Protein AF-A0A957JQ70-F1 (afdb_monomer_lite)

pLDDT: mean 83.23, std 13.17, range [51.31, 98.19]

Radius of gyration: 29.57 Å; chains: 1; bounding box: 44×30×84 Å

Foldseek 3Di:
DPDPVCCPPPVNVVDQADPVRHGDVNVVVVVCVVPVPPPPPPDDPVVVVCVVCVVVVVVVVVVVVVVVVVVVVVVVVVVPPPD

Sequence (83 aa):
RPADFEKDQAWYYFRLLEPDFTPLPAFEAVAAYANSGEQVERVPDWVWGWEEKRPFFFLTSSAILFFAMLRLLADDGRRTTDD

Secondary structure (DSSP, 8-state):
---GGGTTSGGGGG-SB-TT-PBPHHHHHHHHHHHS--------HHHHHHHHHHHHHHHHHHHHHHHHHHHHHHHHHHTTS--

Structure (mmCIF, N/CA/C/O backbone):
data_AF-A0A957JQ70-F1
#
_entry.id   AF-A0A957JQ70-F1
#
loop_
_atom_site.group_PDB
_atom_site.id
_atom_site.type_symbol
_atom_site.label_atom_id
_atom_site.label_alt_id
_atom_site.label_comp_id
_atom_site.label_asym_id
_atom_site.label_entity_id
_atom_site.label_seq_id
_atom_site.pdbx_PDB_ins_code
_atom_site.Cartn_x
_atom_site.Cartn_y
_atom_site.Cartn_z
_atom_site.occupancy
_atom_site.B_iso_or_equiv
_atom_site.auth_seq_id
_atom_site.auth_comp_id
_atom_site.auth_asym_id
_atom_site.auth_atom_id
_atom_site.pdbx_PDB_model_num
ATOM 1 N N . ARG A 1 1 ? -25.171 13.790 25.953 1.00 56.72 1 ARG A N 1
ATOM 2 C CA . ARG A 1 1 ? -25.687 12.821 24.958 1.00 56.72 1 ARG A CA 1
ATOM 3 C C . ARG A 1 1 ? -25.548 13.466 23.593 1.00 56.72 1 ARG A C 1
ATOM 5 O O . ARG A 1 1 ? -25.960 14.621 23.496 1.00 56.72 1 ARG A O 1
ATOM 12 N N . PRO A 1 2 ? -24.962 12.786 22.593 1.00 51.69 2 PRO A N 1
ATOM 13 C CA . PRO A 1 2 ? -25.051 13.231 21.206 1.00 51.69 2 PRO A CA 1
ATOM 14 C C . PRO A 1 2 ? -26.524 13.488 20.912 1.00 51.69 2 PRO A C 1
ATOM 16 O O . PRO A 1 2 ? -27.382 12.706 21.328 1.00 51.69 2 PRO A O 1
ATOM 19 N N . ALA A 1 3 ? -26.829 14.639 20.337 1.00 59.91 3 ALA A N 1
ATOM 20 C CA . ALA A 1 3 ? -28.206 15.058 20.222 1.00 59.91 3 ALA A CA 1
ATOM 21 C C . ALA A 1 3 ? -28.937 14.148 19.225 1.00 59.91 3 ALA A C 1
ATOM 23 O O . ALA A 1 3 ? -28.424 13.852 18.146 1.00 59.91 3 ALA A O 1
ATOM 24 N N . ASP A 1 4 ? -30.134 13.694 19.603 1.00 64.88 4 ASP A N 1
ATOM 25 C CA . ASP A 1 4 ? -30.927 12.700 18.866 1.00 64.88 4 ASP A CA 1
ATOM 26 C C . ASP A 1 4 ? -31.197 13.076 17.391 1.00 64.88 4 ASP A C 1
ATOM 28 O O . ASP A 1 4 ? -31.582 12.212 16.610 1.00 64.88 4 ASP A O 1
ATOM 32 N N . PHE A 1 5 ? -30.944 14.329 16.992 1.00 69.00 5 PHE A N 1
ATOM 33 C CA . PHE A 1 5 ? -31.102 14.837 15.627 1.00 69.00 5 PHE A CA 1
ATOM 34 C C . PHE A 1 5 ? -30.044 14.349 14.621 1.00 69.00 5 PHE A C 1
ATOM 36 O O . PHE A 1 5 ? -30.254 14.474 13.418 1.00 69.00 5 PHE A O 1
ATOM 43 N N . GLU A 1 6 ? -28.901 13.817 15.065 1.00 67.69 6 GLU A N 1
ATOM 44 C CA . GLU A 1 6 ? -27.853 13.332 14.145 1.00 67.69 6 GLU A CA 1
ATOM 45 C C . GLU A 1 6 ? -28.097 11.899 13.649 1.00 67.69 6 GLU A C 1
ATOM 47 O O . GLU A 1 6 ? -27.392 11.432 12.754 1.00 67.69 6 GLU A O 1
ATOM 52 N N . LYS A 1 7 ? -29.080 11.200 14.229 1.00 67.62 7 LYS A N 1
ATOM 53 C CA . LYS A 1 7 ? -29.333 9.766 14.018 1.00 67.62 7 LYS A CA 1
ATOM 54 C C . LYS A 1 7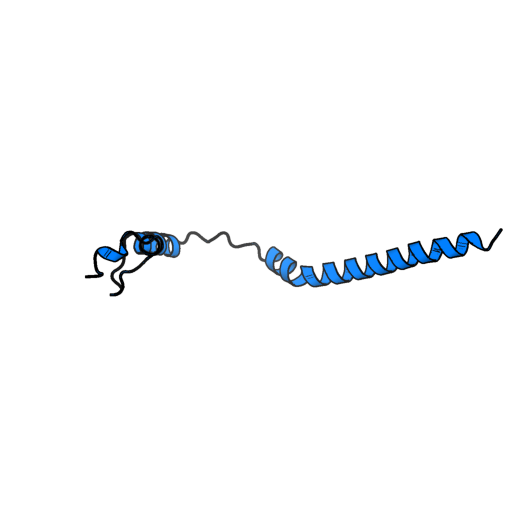 ? -29.769 9.415 12.595 1.00 67.62 7 LYS A C 1
ATOM 56 O O . LYS A 1 7 ? -29.449 8.329 12.128 1.00 67.62 7 LYS A O 1
ATOM 61 N N . ASP A 1 8 ? -30.422 10.341 11.896 1.00 76.44 8 ASP A N 1
ATOM 62 C CA . ASP A 1 8 ? -30.907 10.135 10.522 1.00 76.44 8 ASP A CA 1
ATOM 63 C C . ASP A 1 8 ? -29.840 10.419 9.453 1.00 76.44 8 ASP A C 1
ATOM 65 O O . ASP A 1 8 ? -30.113 10.405 8.252 1.00 76.44 8 ASP A O 1
ATOM 69 N N . GLN A 1 9 ? -28.605 10.704 9.865 1.00 77.12 9 GLN A N 1
ATOM 70 C CA . GLN A 1 9 ? -27.521 10.952 8.933 1.00 77.12 9 GLN A CA 1
ATOM 71 C C . GLN A 1 9 ? -26.799 9.653 8.576 1.00 77.12 9 GLN A C 1
ATOM 73 O O . GLN A 1 9 ? -26.397 8.890 9.450 1.00 77.12 9 GLN A O 1
ATOM 78 N N . ALA A 1 10 ? -26.539 9.433 7.285 1.00 70.75 10 ALA A N 1
ATOM 79 C CA . ALA A 1 10 ? -25.885 8.213 6.800 1.00 70.75 10 ALA A CA 1
ATOM 80 C C . ALA A 1 10 ? -24.535 7.921 7.492 1.00 70.75 10 ALA A C 1
ATOM 82 O O . ALA A 1 10 ? -24.203 6.766 7.738 1.00 70.75 10 ALA A O 1
ATOM 83 N N . TRP A 1 11 ? -23.779 8.959 7.868 1.00 67.44 11 TRP A N 1
ATOM 84 C CA . TRP A 1 11 ? -22.494 8.838 8.568 1.00 67.44 11 TRP A CA 1
ATOM 85 C C . TRP A 1 11 ? -22.620 8.400 10.037 1.00 67.44 11 TRP A C 1
ATOM 87 O O . TRP A 1 11 ? -21.644 7.918 10.611 1.00 67.44 11 TRP A O 1
ATOM 97 N N . TYR A 1 12 ? -23.803 8.525 10.648 1.00 69.81 12 TYR A N 1
ATOM 98 C CA . TYR A 1 12 ? -24.069 8.088 12.022 1.00 69.81 12 TYR A CA 1
ATOM 99 C C . TYR A 1 12 ? -23.890 6.569 12.178 1.00 69.81 12 TYR A C 1
ATOM 101 O O . TYR A 1 12 ? -23.332 6.114 13.173 1.00 69.81 12 TYR A O 1
ATOM 109 N N . TYR A 1 13 ? -24.277 5.792 11.162 1.00 65.44 13 TYR A N 1
ATOM 110 C CA . TYR A 1 13 ? -24.204 4.325 11.164 1.00 65.44 13 TYR A CA 1
ATOM 111 C C . TYR A 1 13 ? -22.805 3.756 10.897 1.00 65.44 13 TYR A C 1
ATOM 113 O O . TYR A 1 13 ? -22.566 2.582 11.164 1.00 65.44 13 TYR A O 1
ATOM 121 N N . PHE A 1 14 ? -21.873 4.575 10.400 1.00 71.50 14 PHE A N 1
ATOM 122 C CA . PHE A 1 14 ? -20.483 4.166 10.166 1.00 71.50 14 PHE A CA 1
ATOM 123 C C . PHE A 1 14 ? -19.554 4.503 11.341 1.00 71.50 14 PHE A C 1
ATOM 125 O O . PHE A 1 14 ? -18.339 4.330 11.239 1.00 71.50 14 PHE A O 1
ATOM 132 N N . ARG A 1 15 ? -20.092 4.990 12.467 1.00 81.44 15 ARG A N 1
ATOM 133 C CA . ARG A 1 15 ? -19.287 5.266 13.659 1.00 81.44 15 ARG A CA 1
ATOM 134 C C . ARG A 1 15 ? -18.969 3.972 14.398 1.00 81.44 15 ARG A C 1
ATOM 136 O O . ARG A 1 15 ? -19.853 3.186 14.720 1.00 81.44 15 ARG A O 1
ATOM 143 N N . LEU A 1 16 ? -17.696 3.798 14.726 1.00 86.88 16 LEU A N 1
ATOM 144 C CA . LEU A 1 16 ? -17.250 2.747 15.637 1.00 86.88 16 LEU A CA 1
ATOM 145 C C . LEU A 1 16 ? -17.360 3.202 17.103 1.00 86.88 16 LEU A C 1
ATOM 147 O O . LEU A 1 16 ? -17.629 2.399 17.987 1.00 86.88 16 LEU A O 1
ATOM 151 N N . LEU A 1 17 ? -17.214 4.501 17.363 1.00 87.06 17 LEU A N 1
ATOM 152 C CA . LEU A 1 17 ? -17.222 5.079 18.704 1.00 87.06 17 LEU A CA 1
ATOM 153 C C . LEU A 1 17 ? -18.214 6.243 18.785 1.00 87.06 17 LEU A C 1
ATOM 155 O O . LEU A 1 17 ? -18.445 6.952 17.797 1.00 87.06 17 LEU A O 1
ATOM 159 N N . GLU A 1 18 ? -18.765 6.475 19.973 1.00 85.50 18 GLU A N 1
ATOM 160 C CA . GLU A 1 18 ? -19.419 7.742 20.298 1.00 85.50 18 GLU A CA 1
ATOM 161 C C . GLU A 1 18 ? -18.396 8.899 20.365 1.00 85.50 18 GLU A C 1
ATOM 163 O O . GLU A 1 18 ? -17.192 8.661 20.495 1.00 85.50 18 GLU A O 1
ATOM 168 N N . PRO A 1 19 ? -18.836 10.174 20.294 1.00 80.88 19 PRO A N 1
ATOM 169 C CA . PRO A 1 19 ? -17.944 11.333 20.424 1.00 80.88 19 PRO A CA 1
ATOM 170 C C . PRO A 1 19 ? -17.151 11.389 21.740 1.00 80.88 19 PRO A C 1
ATOM 172 O O . PRO A 1 19 ? -16.132 12.069 21.8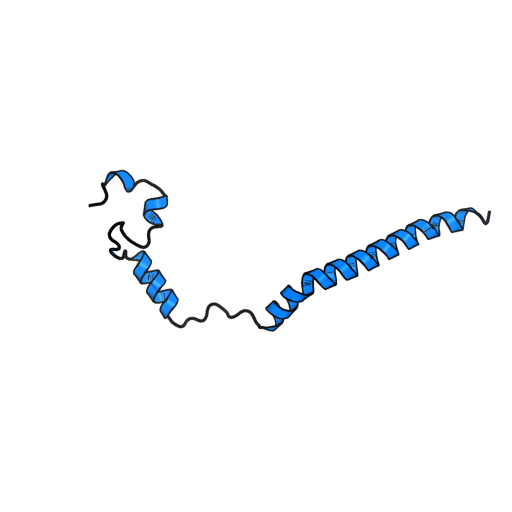08 1.00 80.88 19 PRO A O 1
ATOM 175 N N . ASP A 1 20 ? -17.619 10.699 22.781 1.00 84.44 20 ASP A N 1
ATOM 176 C CA . ASP A 1 20 ? -16.948 10.554 24.077 1.00 84.44 20 ASP A CA 1
ATOM 177 C C . ASP A 1 20 ? -16.076 9.288 24.171 1.00 84.44 20 ASP A C 1
ATOM 179 O O . ASP A 1 20 ? -15.642 8.914 25.258 1.00 84.44 20 ASP A O 1
ATOM 183 N N . PHE A 1 21 ? -15.790 8.656 23.028 1.00 83.81 21 PHE A N 1
ATOM 184 C CA . PHE A 1 21 ? -15.032 7.412 22.892 1.00 83.81 21 PHE A CA 1
ATOM 185 C C . PHE A 1 21 ? -15.703 6.173 23.502 1.00 83.81 21 PHE A C 1
ATOM 187 O O . PHE A 1 21 ? -15.051 5.136 23.630 1.00 83.81 21 PHE A O 1
ATOM 194 N N . THR A 1 22 ? -16.999 6.224 23.825 1.00 89.06 22 THR A N 1
ATOM 195 C CA . THR A 1 22 ? -17.737 5.017 24.221 1.00 89.06 22 THR A CA 1
ATOM 196 C C . THR A 1 22 ? -17.794 4.029 23.045 1.00 89.06 22 THR A C 1
ATOM 198 O O . THR A 1 22 ? -18.211 4.422 21.948 1.00 89.06 22 THR A O 1
ATOM 201 N N . PRO A 1 23 ? -17.378 2.759 23.223 1.00 88.19 23 PRO A N 1
ATOM 202 C CA . PRO A 1 23 ? -17.395 1.777 22.148 1.00 88.19 23 PRO A CA 1
ATOM 203 C C . PRO A 1 23 ? -18.819 1.372 21.773 1.00 88.19 23 PRO A C 1
ATOM 205 O O . PRO A 1 23 ? -19.645 1.064 22.632 1.00 88.19 23 PRO A O 1
ATOM 208 N N . LEU A 1 24 ? -19.100 1.358 20.468 1.00 88.06 24 LEU A N 1
ATOM 209 C CA . LEU A 1 24 ? -20.348 0.828 19.924 1.00 88.06 24 LEU A CA 1
ATOM 210 C C . LEU A 1 24 ? -20.181 -0.655 19.552 1.00 88.06 24 LEU A C 1
ATOM 212 O O . LEU A 1 24 ? -19.062 -1.103 19.298 1.00 88.06 24 LEU A O 1
ATOM 216 N N . PRO A 1 25 ? -21.275 -1.429 19.419 1.00 87.81 25 PRO A N 1
ATOM 217 C CA . PRO A 1 25 ? -21.194 -2.843 19.035 1.00 87.81 25 PRO A CA 1
ATOM 218 C C . PRO A 1 25 ? -20.419 -3.105 17.730 1.00 87.81 25 PRO A C 1
ATOM 220 O O . PRO A 1 25 ? -19.791 -4.149 17.581 1.00 87.81 25 PRO A O 1
ATOM 223 N N . ALA A 1 26 ? -20.422 -2.148 16.796 1.00 86.56 26 ALA A N 1
ATOM 224 C CA . ALA A 1 26 ? -19.628 -2.222 15.571 1.00 86.56 26 ALA A CA 1
ATOM 225 C C . ALA A 1 26 ? -18.113 -2.198 15.845 1.00 86.56 26 ALA A C 1
ATOM 227 O O . ALA A 1 26 ? -17.366 -2.923 15.191 1.00 86.56 26 ALA A O 1
ATOM 228 N N . PHE A 1 27 ? -17.656 -1.409 16.825 1.00 89.31 27 PHE A N 1
ATOM 229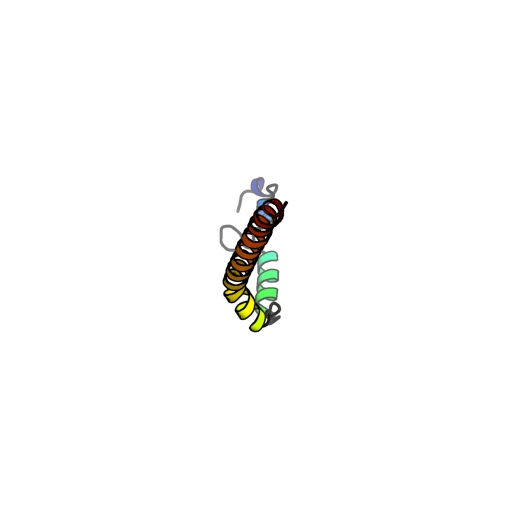 C CA . PHE A 1 27 ? -16.257 -1.416 17.252 1.00 89.31 27 PHE A CA 1
ATOM 230 C C . PHE A 1 27 ? -15.860 -2.769 17.821 1.00 89.31 27 PHE A C 1
ATOM 232 O O . PHE A 1 27 ? -14.833 -3.300 17.420 1.00 89.31 27 PHE A O 1
ATOM 239 N N . GLU A 1 28 ? -16.693 -3.357 18.679 1.00 89.81 28 GLU A N 1
ATOM 240 C CA . GLU A 1 28 ? -16.418 -4.674 19.262 1.00 89.81 28 GLU A CA 1
ATOM 241 C C . GLU A 1 28 ? -16.325 -5.768 18.190 1.00 89.81 28 GLU A C 1
ATOM 243 O O . GLU A 1 28 ? -15.425 -6.601 18.232 1.00 89.81 28 GLU A O 1
ATOM 248 N N . ALA A 1 29 ? -17.193 -5.736 17.173 1.00 89.19 29 ALA A N 1
ATOM 249 C CA . ALA A 1 29 ? -17.127 -6.676 16.053 1.00 89.19 29 ALA A CA 1
ATOM 250 C C . ALA A 1 29 ? -15.832 -6.522 15.233 1.00 89.19 29 ALA A C 1
ATOM 252 O O . ALA A 1 29 ? -15.186 -7.516 14.899 1.00 89.19 29 ALA A O 1
ATOM 253 N N . VAL A 1 30 ? -15.420 -5.283 14.940 1.00 89.06 30 VAL A N 1
ATOM 254 C CA . VAL A 1 30 ? -14.163 -4.998 14.225 1.00 89.06 30 VAL A CA 1
ATOM 255 C C . VAL A 1 30 ? -12.949 -5.364 15.077 1.00 89.06 30 VAL A C 1
ATOM 257 O O . VAL A 1 30 ? -11.992 -5.930 14.557 1.00 89.06 30 VAL A O 1
ATOM 260 N N . ALA A 1 31 ? -12.982 -5.085 16.379 1.00 90.19 31 ALA A N 1
ATOM 261 C CA . ALA A 1 31 ? -11.922 -5.445 17.309 1.00 90.19 31 ALA A CA 1
ATOM 262 C C . ALA A 1 31 ? -11.797 -6.968 17.432 1.00 90.19 31 ALA A C 1
ATOM 264 O O . ALA A 1 31 ? -10.688 -7.492 17.371 1.00 90.19 31 ALA A O 1
ATOM 265 N N . ALA A 1 32 ? -12.913 -7.689 17.541 1.00 90.62 32 ALA A N 1
ATOM 266 C CA . ALA A 1 32 ? -12.922 -9.146 17.544 1.00 90.62 32 ALA A CA 1
ATOM 267 C C . ALA A 1 32 ? -12.352 -9.708 16.235 1.00 90.62 32 ALA A C 1
ATOM 269 O O . ALA A 1 32 ? -11.498 -10.586 16.285 1.00 90.62 32 ALA A O 1
ATOM 270 N N . TYR A 1 33 ? -12.746 -9.160 15.081 1.00 87.19 33 TYR A N 1
ATOM 271 C CA . TYR A 1 33 ? -12.187 -9.540 13.782 1.00 87.19 33 TYR A CA 1
ATOM 272 C C . TYR A 1 33 ? -10.676 -9.273 13.703 1.00 87.19 33 TYR A C 1
ATOM 274 O O . TYR A 1 33 ? -9.908 -10.181 13.397 1.00 87.19 33 TYR A O 1
ATOM 282 N N . ALA A 1 34 ? -10.223 -8.069 14.060 1.00 87.44 34 ALA A N 1
ATOM 283 C CA . ALA A 1 34 ? -8.810 -7.689 14.008 1.00 87.44 34 ALA A CA 1
ATOM 284 C C . ALA A 1 34 ? -7.925 -8.519 14.956 1.00 87.44 34 ALA A C 1
ATOM 286 O O . ALA A 1 34 ? -6.759 -8.763 14.656 1.00 87.44 34 ALA A O 1
ATOM 287 N N . ASN A 1 35 ? -8.479 -8.967 16.088 1.00 88.94 35 ASN A N 1
ATOM 288 C CA . ASN A 1 35 ? -7.778 -9.790 17.076 1.00 88.94 35 ASN A CA 1
ATOM 289 C C . ASN A 1 35 ? -8.031 -11.297 16.914 1.00 88.94 35 ASN A C 1
ATOM 291 O O . ASN A 1 35 ? -7.447 -12.088 17.653 1.00 88.94 35 ASN A O 1
ATOM 295 N N . SER A 1 36 ? -8.869 -11.716 15.960 1.00 83.31 36 SER A N 1
ATOM 296 C CA . SER A 1 36 ? -9.238 -13.126 15.752 1.00 83.31 36 SER A CA 1
ATOM 297 C C . SER A 1 36 ? -8.065 -14.006 15.309 1.00 83.31 36 SER A C 1
ATOM 299 O O . SER A 1 36 ? -8.193 -15.227 15.249 1.00 83.31 36 SER A O 1
ATOM 301 N N . GLY A 1 37 ? -6.915 -13.403 14.984 1.00 74.12 37 GLY A N 1
ATOM 302 C CA . GLY A 1 37 ? -5.762 -14.111 14.436 1.00 74.12 37 GLY A CA 1
ATOM 303 C C . GLY A 1 37 ? -6.012 -14.649 13.028 1.00 74.12 37 GLY A C 1
ATOM 304 O O . GLY A 1 37 ? -5.131 -15.314 12.477 1.00 74.12 37 GLY A O 1
ATOM 305 N N . GLU A 1 38 ? -7.178 -14.353 12.439 1.00 71.56 38 GLU A N 1
ATOM 306 C CA . GLU A 1 38 ? -7.452 -14.574 11.032 1.00 71.56 38 GLU A CA 1
ATOM 307 C C . GLU A 1 38 ? -6.459 -13.718 10.252 1.00 71.56 38 GLU A C 1
ATOM 309 O O . GLU A 1 38 ? -6.495 -12.485 10.244 1.00 71.56 38 GLU A O 1
ATOM 314 N N . GLN A 1 39 ? -5.465 -14.395 9.685 1.00 63.53 39 GLN A N 1
ATOM 315 C CA . GLN A 1 39 ? -4.487 -13.747 8.841 1.00 63.53 39 GLN A CA 1
ATOM 316 C C . GLN A 1 39 ? -5.259 -13.281 7.618 1.00 63.53 39 GLN A C 1
ATOM 318 O O . GLN A 1 39 ? -5.625 -14.107 6.785 1.00 63.53 39 GLN A O 1
ATOM 323 N N . VAL A 1 40 ? -5.515 -11.971 7.528 1.00 73.50 40 VAL A N 1
ATOM 324 C CA . VAL A 1 40 ? -5.859 -11.313 6.264 1.00 73.50 40 VAL A CA 1
ATOM 325 C C . VAL A 1 40 ? -4.941 -11.934 5.224 1.00 73.50 40 VAL A C 1
ATOM 327 O O . VAL A 1 40 ? -3.725 -11.856 5.408 1.00 73.50 40 VAL A O 1
ATOM 330 N N . GLU A 1 41 ? -5.523 -12.649 4.255 1.00 74.31 41 GLU A N 1
ATOM 331 C CA . GLU A 1 41 ? -4.816 -13.549 3.343 1.00 74.31 41 GLU A CA 1
ATOM 332 C C . GLU A 1 41 ? -3.495 -12.907 2.926 1.00 74.31 41 GLU A C 1
ATOM 334 O O . GLU A 1 41 ? -3.470 -11.902 2.209 1.00 74.31 41 GLU A O 1
ATOM 339 N N . ARG A 1 42 ? -2.384 -13.404 3.490 1.00 78.81 42 ARG A N 1
ATOM 340 C CA . ARG A 1 42 ? -1.080 -12.803 3.241 1.00 78.81 42 ARG A CA 1
ATOM 341 C C . ARG A 1 42 ? -0.803 -13.034 1.770 1.00 78.81 42 ARG A C 1
ATOM 343 O O . ARG A 1 42 ? -0.518 -14.164 1.375 1.00 78.81 42 ARG A O 1
ATOM 350 N N . VAL A 1 43 ? -0.886 -11.969 0.976 1.00 85.75 43 VAL A N 1
ATOM 351 C CA . VAL A 1 43 ? -0.520 -12.054 -0.433 1.00 85.75 43 VAL A CA 1
ATOM 352 C C . VAL A 1 43 ? 0.895 -12.634 -0.517 1.00 85.75 43 VAL A C 1
ATOM 354 O O . VAL A 1 43 ? 1.772 -12.212 0.247 1.00 85.75 43 VAL A O 1
ATOM 357 N N . PRO A 1 44 ? 1.124 -13.643 -1.370 1.00 91.75 44 PRO A N 1
ATOM 358 C CA . PRO A 1 44 ? 2.426 -14.282 -1.445 1.00 91.75 44 PRO A CA 1
ATOM 359 C C . PRO A 1 44 ? 3.541 -13.275 -1.747 1.00 91.75 44 PRO A C 1
ATOM 361 O O . PRO A 1 44 ? 3.352 -12.364 -2.552 1.00 91.75 44 PRO A O 1
ATOM 364 N N . ASP A 1 45 ? 4.732 -13.483 -1.185 1.00 91.25 45 ASP A N 1
ATOM 365 C CA . ASP A 1 45 ? 5.862 -12.548 -1.334 1.00 91.25 45 ASP A CA 1
ATOM 366 C C . ASP A 1 45 ? 6.269 -12.312 -2.800 1.00 91.25 45 ASP A C 1
ATOM 368 O O . ASP A 1 45 ? 6.742 -11.237 -3.170 1.00 91.25 45 ASP A O 1
ATOM 372 N N . TRP A 1 46 ? 6.032 -13.293 -3.676 1.00 93.56 46 TRP A N 1
ATOM 373 C CA . TRP A 1 46 ? 6.292 -13.151 -5.108 1.00 93.56 46 TRP A CA 1
ATOM 374 C C . TRP A 1 46 ? 5.384 -12.108 -5.774 1.00 93.56 46 TRP A C 1
ATOM 376 O O . TRP A 1 46 ? 5.809 -11.491 -6.749 1.00 93.56 46 TRP A O 1
ATOM 386 N N . VAL A 1 47 ? 4.166 -11.889 -5.256 1.00 94.62 47 VAL A N 1
ATOM 387 C CA . VAL A 1 47 ? 3.232 -10.878 -5.778 1.00 94.62 47 VAL A CA 1
ATOM 388 C C . VAL A 1 47 ? 3.824 -9.492 -5.570 1.00 94.62 47 VAL A C 1
ATOM 390 O O . VAL A 1 47 ? 3.822 -8.684 -6.494 1.00 94.62 47 VAL A O 1
ATOM 393 N N . TRP A 1 48 ? 4.420 -9.239 -4.402 1.00 92.44 48 TRP A N 1
ATOM 394 C CA . TRP A 1 48 ? 5.130 -7.988 -4.138 1.00 92.44 48 TRP A CA 1
ATOM 395 C C . TRP A 1 48 ? 6.345 -7.811 -5.045 1.00 92.44 48 TRP A C 1
ATOM 397 O O . TRP A 1 48 ? 6.528 -6.738 -5.619 1.00 92.44 48 TRP A O 1
ATOM 407 N N . GLY A 1 49 ? 7.131 -8.873 -5.240 1.00 94.75 49 GLY A N 1
ATOM 408 C CA . GLY A 1 49 ? 8.248 -8.850 -6.185 1.00 94.75 49 GLY A CA 1
ATOM 409 C C . GLY A 1 49 ? 7.801 -8.563 -7.624 1.00 94.75 49 GLY A C 1
ATOM 410 O O . GLY A 1 49 ? 8.463 -7.817 -8.346 1.00 94.75 49 GLY A O 1
ATOM 411 N N . TRP A 1 50 ? 6.658 -9.106 -8.043 1.00 94.44 50 TRP A N 1
ATOM 412 C CA . TRP A 1 50 ? 6.057 -8.819 -9.344 1.00 94.44 50 TRP A CA 1
ATOM 413 C C . TRP A 1 50 ? 5.586 -7.364 -9.456 1.00 94.44 50 TRP A C 1
ATOM 415 O O . TRP A 1 50 ? 5.943 -6.691 -10.424 1.00 94.44 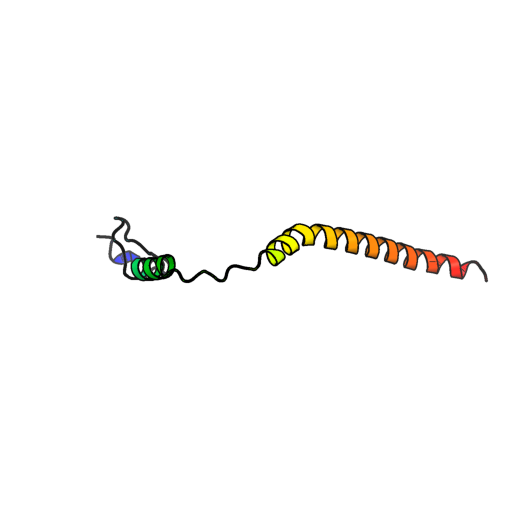50 TRP A O 1
ATOM 425 N N . GLU A 1 51 ? 4.834 -6.859 -8.475 1.00 95.50 51 GLU A N 1
ATOM 426 C CA . GLU A 1 51 ? 4.330 -5.478 -8.456 1.00 95.50 51 GLU A CA 1
ATOM 427 C C . GLU A 1 51 ? 5.467 -4.450 -8.515 1.00 95.50 51 GLU A C 1
ATOM 429 O O . GLU A 1 51 ? 5.375 -3.470 -9.257 1.00 95.50 51 GLU A O 1
ATOM 434 N N . GLU A 1 52 ? 6.580 -4.708 -7.823 1.00 96.06 52 GLU A N 1
ATOM 435 C CA . GLU A 1 52 ? 7.773 -3.857 -7.866 1.00 96.06 52 GLU A CA 1
ATOM 436 C C . GLU A 1 52 ? 8.396 -3.799 -9.275 1.00 96.06 52 GLU A C 1
ATOM 438 O O . GLU A 1 52 ? 8.840 -2.740 -9.728 1.00 96.06 52 GLU A O 1
ATOM 443 N N . LYS A 1 53 ? 8.432 -4.928 -10.000 1.00 97.06 53 LYS A N 1
ATOM 444 C CA . LYS A 1 53 ? 9.061 -5.017 -11.334 1.00 97.06 53 LYS A CA 1
ATOM 445 C C . LYS A 1 53 ? 8.109 -4.721 -12.492 1.00 97.06 53 LYS A C 1
ATOM 447 O O . LYS A 1 53 ? 8.577 -4.432 -13.598 1.00 97.06 53 LYS A O 1
ATOM 452 N N . ARG A 1 54 ? 6.793 -4.730 -12.267 1.00 96.56 54 ARG A N 1
ATOM 453 C CA . ARG A 1 54 ? 5.766 -4.478 -13.293 1.00 96.56 54 ARG A CA 1
ATOM 454 C C . ARG A 1 54 ? 6.019 -3.208 -14.127 1.00 96.56 54 ARG A C 1
ATOM 456 O O . ARG A 1 54 ? 5.932 -3.306 -15.354 1.00 96.56 54 ARG A O 1
ATOM 463 N N . PRO A 1 55 ? 6.382 -2.042 -13.547 1.00 97.50 55 PRO A N 1
ATOM 464 C CA . PRO A 1 55 ? 6.631 -0.829 -14.330 1.00 97.50 55 PRO A CA 1
ATOM 465 C C . PRO A 1 55 ? 7.815 -0.982 -15.291 1.00 97.50 55 PRO A C 1
ATOM 467 O O . PRO A 1 55 ? 7.765 -0.510 -16.425 1.00 97.50 55 PRO A O 1
ATOM 470 N N . PHE A 1 56 ? 8.868 -1.682 -14.861 1.00 96.94 56 PHE A N 1
ATOM 471 C CA . PHE A 1 56 ? 10.060 -1.908 -15.673 1.00 96.94 56 PHE A CA 1
ATOM 472 C C . PHE A 1 56 ? 9.755 -2.782 -16.894 1.00 96.94 56 PHE A C 1
ATOM 474 O O . PHE A 1 56 ? 10.153 -2.446 -18.013 1.00 96.94 56 PHE A O 1
ATOM 481 N N . PHE A 1 57 ? 9.008 -3.874 -16.706 1.00 97.06 57 PHE A N 1
ATOM 482 C CA . PHE A 1 57 ? 8.595 -4.730 -17.820 1.00 97.06 57 PHE A CA 1
ATOM 483 C C . PHE A 1 57 ? 7.684 -4.000 -18.804 1.00 97.06 57 PHE A C 1
ATOM 485 O O . PHE A 1 57 ? 7.868 -4.140 -20.013 1.00 97.06 57 PHE A O 1
ATOM 492 N N . PHE A 1 58 ? 6.756 -3.176 -18.309 1.00 97.38 58 PHE A N 1
ATOM 493 C CA . PHE A 1 58 ? 5.895 -2.367 -19.168 1.00 97.38 58 PHE A CA 1
ATOM 494 C C . PHE A 1 58 ? 6.700 -1.379 -20.020 1.00 97.38 58 PHE A C 1
ATOM 496 O O . PHE A 1 58 ? 6.510 -1.328 -21.235 1.00 97.38 58 PHE A O 1
ATOM 503 N N . LEU A 1 59 ? 7.628 -0.632 -19.412 1.00 98.00 59 LEU A N 1
ATOM 504 C CA . LEU A 1 59 ? 8.486 0.312 -20.135 1.00 98.00 59 LEU A CA 1
ATOM 505 C C . LEU A 1 59 ? 9.363 -0.400 -21.170 1.00 98.00 59 LEU A C 1
ATOM 507 O O . LEU A 1 59 ? 9.450 0.044 -22.313 1.00 98.00 59 LEU A O 1
ATOM 511 N N . THR A 1 60 ? 9.963 -1.530 -20.793 1.00 98.06 60 THR A N 1
ATOM 512 C CA . THR A 1 60 ? 10.826 -2.318 -21.685 1.00 98.06 60 THR A CA 1
ATOM 513 C C . THR A 1 60 ? 10.034 -2.877 -22.866 1.00 98.06 60 THR A C 1
ATOM 515 O O . THR A 1 60 ? 10.450 -2.735 -24.014 1.00 98.06 60 THR A O 1
ATOM 518 N N . SER A 1 61 ? 8.861 -3.460 -22.607 1.00 96.12 61 SER A N 1
ATOM 519 C CA . SER A 1 61 ? 7.978 -3.984 -23.652 1.00 96.12 61 SER A CA 1
ATOM 520 C C . SER A 1 61 ? 7.466 -2.872 -24.569 1.00 96.12 61 SER A C 1
ATOM 522 O O . SER A 1 61 ? 7.510 -3.024 -25.787 1.00 96.12 61 SER A O 1
ATOM 524 N N . SER A 1 62 ? 7.072 -1.728 -24.004 1.00 98.19 62 SER A N 1
ATOM 525 C CA . SER A 1 62 ? 6.618 -0.563 -24.772 1.00 98.19 62 SER A CA 1
ATOM 526 C C . SER A 1 62 ? 7.723 -0.005 -25.663 1.00 98.19 62 SER A C 1
ATOM 528 O O . SER A 1 62 ? 7.462 0.316 -26.818 1.00 98.19 62 SER A O 1
ATOM 530 N N . ALA A 1 63 ? 8.964 0.064 -25.172 1.00 98.06 63 ALA A N 1
ATOM 531 C CA . ALA A 1 63 ? 10.108 0.484 -25.974 1.00 98.06 63 ALA A CA 1
ATOM 532 C C . ALA A 1 63 ? 10.367 -0.493 -27.131 1.00 98.06 63 ALA A C 1
ATOM 534 O O . ALA A 1 63 ? 10.506 -0.066 -28.276 1.00 98.06 63 ALA A O 1
ATOM 535 N N . ILE A 1 64 ? 10.369 -1.803 -26.857 1.00 98.12 64 ILE A N 1
ATOM 536 C CA . ILE A 1 64 ? 10.531 -2.833 -27.895 1.00 98.12 64 ILE A CA 1
ATOM 537 C C . ILE A 1 64 ? 9.425 -2.713 -28.947 1.00 98.12 64 ILE A C 1
ATOM 539 O O . ILE A 1 64 ? 9.721 -2.684 -30.141 1.00 98.12 64 ILE A O 1
ATOM 543 N N . LEU A 1 65 ? 8.167 -2.607 -28.514 1.00 97.56 65 LEU A N 1
ATOM 544 C CA . LEU A 1 65 ? 7.020 -2.456 -29.403 1.00 97.56 65 LEU A CA 1
ATOM 545 C C . LEU A 1 65 ? 7.139 -1.185 -30.247 1.00 97.56 65 LEU A C 1
ATOM 547 O O . LEU A 1 65 ? 6.960 -1.240 -31.460 1.00 97.56 65 LEU A O 1
ATOM 551 N N . PHE A 1 66 ? 7.492 -0.059 -29.630 1.00 97.69 66 PHE A N 1
ATOM 552 C CA . PHE A 1 66 ? 7.680 1.214 -30.316 1.00 97.69 66 PHE A CA 1
ATOM 553 C C . PHE A 1 66 ? 8.729 1.108 -31.428 1.00 97.69 66 PHE A C 1
ATOM 555 O O . PHE A 1 66 ? 8.462 1.483 -32.569 1.00 97.69 66 PHE A O 1
ATOM 562 N N . PHE A 1 67 ? 9.896 0.527 -31.140 1.00 97.50 67 PHE A N 1
ATOM 563 C CA . PHE A 1 67 ? 10.933 0.337 -32.156 1.00 97.50 67 PHE A CA 1
ATOM 564 C C . PHE A 1 67 ? 10.546 -0.692 -33.222 1.00 97.50 67 PHE A C 1
ATOM 566 O O . PHE A 1 67 ? 10.874 -0.501 -34.394 1.00 97.50 67 PHE A O 1
ATOM 573 N N . ALA A 1 68 ? 9.822 -1.751 -32.860 1.00 96.56 68 ALA A N 1
ATOM 574 C CA . ALA A 1 68 ? 9.284 -2.699 -33.832 1.00 96.56 68 ALA A CA 1
ATOM 575 C C . ALA A 1 68 ? 8.293 -2.017 -34.788 1.00 96.56 68 ALA A C 1
ATOM 577 O O . ALA A 1 68 ? 8.363 -2.230 -35.997 1.00 96.56 68 ALA A O 1
ATOM 578 N N . MET A 1 69 ? 7.428 -1.141 -34.270 1.00 95.81 69 MET A N 1
ATOM 579 C CA . MET A 1 69 ? 6.507 -0.347 -35.082 1.00 95.81 69 MET A CA 1
ATOM 580 C C . MET A 1 69 ? 7.243 0.635 -35.994 1.00 95.81 69 MET A C 1
ATOM 582 O O . MET A 1 69 ? 6.920 0.710 -37.176 1.00 95.81 69 MET A O 1
ATOM 586 N N . LEU A 1 70 ? 8.261 1.340 -35.487 1.00 95.19 70 LEU A N 1
ATOM 587 C CA . LEU A 1 70 ? 9.100 2.207 -36.322 1.00 95.19 70 LEU A CA 1
ATOM 588 C C . LEU A 1 70 ? 9.785 1.424 -37.443 1.00 95.19 70 LEU A C 1
ATOM 590 O O . LEU A 1 70 ? 9.845 1.900 -38.574 1.00 95.19 70 LEU A O 1
ATOM 594 N N . ARG A 1 71 ? 10.277 0.217 -37.149 1.00 93.94 71 ARG A N 1
ATOM 595 C CA . ARG A 1 71 ? 10.889 -0.652 -38.157 1.00 93.94 71 ARG A CA 1
ATOM 596 C C . ARG A 1 71 ? 9.881 -1.087 -39.217 1.00 93.94 71 ARG A C 1
ATOM 598 O O . ARG A 1 71 ? 10.195 -0.996 -40.397 1.00 93.94 71 ARG A O 1
ATOM 605 N N . LEU A 1 72 ? 8.694 -1.536 -38.807 1.00 92.12 72 LEU A N 1
ATOM 606 C CA . LEU A 1 72 ? 7.632 -1.923 -39.738 1.00 92.12 72 LEU A CA 1
ATOM 607 C C . LEU A 1 72 ? 7.239 -0.756 -40.648 1.00 92.12 72 LEU A C 1
ATOM 609 O O . LEU A 1 72 ? 7.159 -0.933 -41.859 1.00 92.12 72 LEU A O 1
ATOM 613 N N . LEU A 1 73 ? 7.083 0.442 -40.080 1.00 92.25 73 LEU A N 1
ATOM 614 C CA . LEU A 1 73 ? 6.767 1.646 -40.845 1.00 92.25 73 LEU A CA 1
ATOM 615 C C . LEU A 1 73 ? 7.895 2.036 -41.817 1.00 92.25 73 LEU A C 1
ATOM 617 O O . LEU A 1 73 ? 7.629 2.475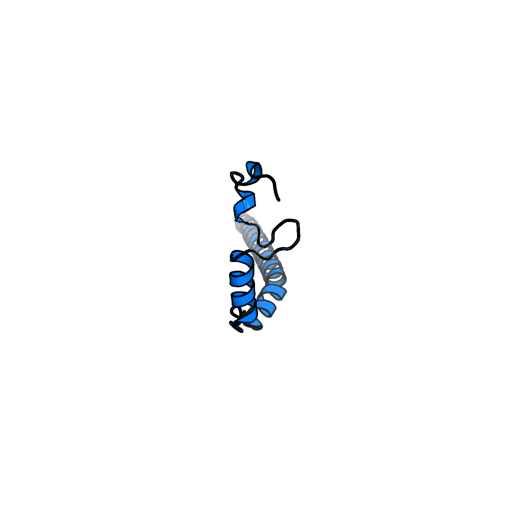 -42.932 1.00 92.25 73 LEU A O 1
ATOM 621 N N . ALA A 1 74 ? 9.156 1.875 -41.411 1.00 88.62 74 ALA A N 1
ATOM 622 C CA . ALA A 1 74 ? 10.310 2.197 -42.247 1.00 88.62 74 ALA A CA 1
ATOM 623 C C . ALA A 1 74 ? 10.542 1.187 -43.387 1.00 88.62 74 ALA A C 1
ATOM 625 O O . ALA A 1 74 ? 11.071 1.564 -44.434 1.00 88.62 74 ALA A O 1
ATOM 626 N N . ASP A 1 75 ? 10.174 -0.084 -43.203 1.00 81.44 75 ASP A N 1
ATOM 627 C CA . ASP A 1 75 ? 10.341 -1.119 -44.230 1.00 81.44 75 ASP A CA 1
ATOM 628 C C . ASP A 1 75 ? 9.375 -0.935 -45.416 1.00 81.44 75 ASP A C 1
ATOM 630 O O . ASP A 1 75 ? 9.742 -1.277 -46.542 1.00 81.44 75 ASP A O 1
ATOM 634 N N . ASP A 1 76 ? 8.196 -0.340 -45.213 1.00 67.69 76 ASP A N 1
ATOM 635 C CA . ASP A 1 76 ? 7.242 -0.080 -46.304 1.00 67.69 76 ASP A CA 1
ATOM 636 C C . ASP A 1 76 ? 7.754 0.951 -47.322 1.00 67.69 76 ASP A C 1
ATOM 638 O O . ASP A 1 76 ? 7.560 0.768 -48.522 1.00 67.69 76 ASP A O 1
ATOM 642 N N . GLY A 1 77 ? 8.496 1.976 -46.890 1.00 63.47 77 GLY A N 1
ATOM 643 C CA . GLY A 1 77 ? 9.090 2.961 -47.807 1.00 63.47 77 GLY A CA 1
ATOM 644 C C . GLY A 1 77 ? 10.258 2.418 -48.643 1.00 63.47 77 GLY A C 1
ATOM 645 O O . GLY A 1 77 ? 10.584 2.974 -49.689 1.00 63.47 77 GLY A O 1
ATOM 646 N N . ARG A 1 78 ? 10.896 1.323 -48.207 1.00 63.25 78 ARG A N 1
ATOM 647 C CA . ARG A 1 78 ? 12.034 0.722 -48.923 1.00 63.25 78 ARG A CA 1
ATOM 648 C C . ARG A 1 78 ? 11.590 -0.176 -50.081 1.00 63.25 78 ARG A C 1
ATOM 650 O O . ARG A 1 78 ? 12.342 -0.331 -51.033 1.00 63.25 78 ARG A O 1
ATOM 657 N N . ARG A 1 79 ? 10.378 -0.741 -50.026 1.00 63.94 79 ARG A N 1
ATOM 658 C CA . ARG A 1 79 ? 9.846 -1.628 -51.078 1.00 63.94 79 ARG A CA 1
ATOM 659 C C . ARG A 1 79 ? 9.394 -0.890 -52.342 1.00 63.94 79 ARG A C 1
ATOM 661 O O . ARG A 1 79 ? 9.284 -1.524 -53.378 1.00 63.94 79 ARG A O 1
ATOM 668 N N . THR A 1 80 ? 9.143 0.418 -52.279 1.00 60.78 80 THR A N 1
ATOM 669 C CA . THR A 1 80 ? 8.581 1.197 -53.401 1.00 60.78 80 THR A CA 1
ATOM 670 C C . THR A 1 80 ? 9.627 1.872 -54.295 1.00 60.78 80 THR A C 1
ATOM 672 O O . THR A 1 80 ? 9.251 2.649 -55.162 1.00 60.78 80 THR A O 1
ATOM 675 N N . THR A 1 81 ? 10.927 1.671 -54.043 1.00 61.06 81 THR A N 1
ATOM 676 C CA . THR A 1 81 ? 12.021 2.349 -54.781 1.00 61.06 81 THR A CA 1
ATOM 677 C C . THR A 1 81 ? 12.749 1.416 -55.764 1.00 61.06 81 THR A C 1
ATOM 679 O O . THR A 1 81 ? 13.628 1.872 -56.484 1.00 61.06 81 THR A O 1
ATOM 682 N N . ASP A 1 82 ? 12.378 0.132 -55.808 1.00 62.06 82 ASP A N 1
ATOM 683 C CA . ASP A 1 82 ? 12.974 -0.884 -56.695 1.00 62.06 82 ASP A CA 1
ATOM 684 C C . ASP A 1 82 ? 12.133 -1.180 -57.964 1.00 62.06 82 ASP A C 1
ATOM 686 O O . ASP A 1 82 ? 12.473 -2.108 -58.697 1.00 62.06 82 ASP A O 1
ATOM 690 N N . ASP A 1 83 ? 11.089 -0.387 -58.251 1.00 51.31 83 ASP A N 1
ATOM 691 C CA . ASP A 1 83 ? 10.310 -0.428 -59.510 1.00 51.31 83 ASP A CA 1
ATOM 692 C C . ASP A 1 83 ? 10.621 0.770 -60.429 1.00 51.31 83 ASP A C 1
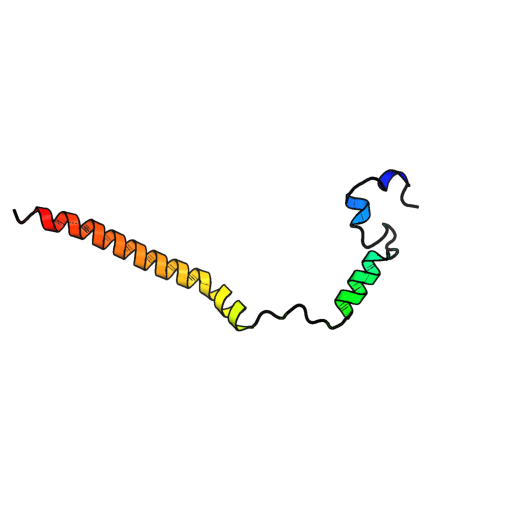ATOM 694 O O . ASP A 1 83 ? 10.598 1.926 -59.939 1.00 51.31 83 ASP A O 1
#